Protein AF-A0A7W1BAX9-F1 (afdb_monomer)

Structure (mmCIF, N/CA/C/O backbone):
data_AF-A0A7W1BAX9-F1
#
_entry.id   AF-A0A7W1BAX9-F1
#
loop_
_atom_site.group_PDB
_atom_site.id
_atom_site.type_symbol
_atom_site.label_atom_id
_atom_site.label_alt_id
_atom_site.label_comp_id
_atom_site.label_asym_id
_atom_site.label_entity_id
_atom_site.label_seq_id
_atom_site.pdbx_PDB_ins_code
_atom_site.Cartn_x
_atom_site.Cartn_y
_atom_site.Cartn_z
_atom_site.occupancy
_atom_site.B_iso_or_equiv
_atom_site.auth_seq_id
_atom_site.auth_comp_id
_atom_site.auth_asym_id
_atom_site.auth_atom_id
_atom_site.pdbx_PDB_model_num
ATOM 1 N N . MET A 1 1 ?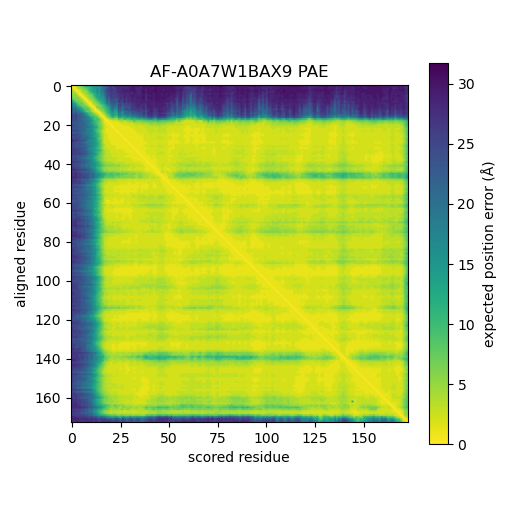 -66.587 26.180 -8.197 1.00 47.56 1 MET A N 1
ATOM 2 C CA . MET A 1 1 ? -65.779 25.195 -8.950 1.00 47.56 1 MET A CA 1
ATOM 3 C C . MET A 1 1 ? -64.591 25.980 -9.493 1.00 47.56 1 MET A C 1
ATOM 5 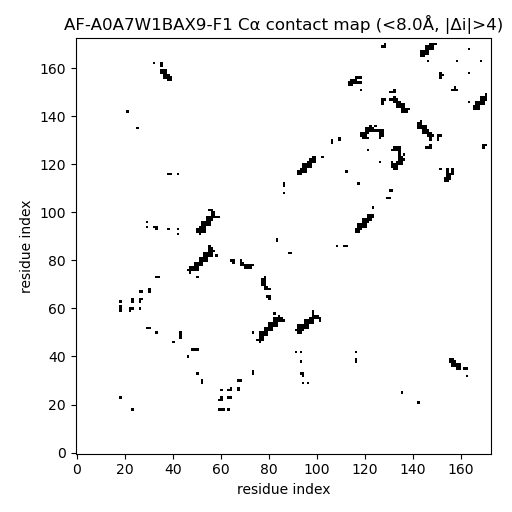O O . MET A 1 1 ? -64.812 26.855 -10.308 1.00 47.56 1 MET A O 1
ATOM 9 N N . ILE A 1 2 ? -63.400 25.935 -8.901 1.00 42.50 2 ILE A N 1
ATOM 10 C CA . ILE A 1 2 ? -62.377 24.897 -9.099 1.00 42.50 2 ILE A CA 1
ATOM 11 C C . ILE A 1 2 ? -61.370 25.004 -7.936 1.00 42.50 2 ILE A C 1
ATOM 13 O O . ILE A 1 2 ? -60.882 26.093 -7.644 1.00 42.50 2 ILE A O 1
ATOM 17 N N . ALA A 1 3 ? -61.083 23.881 -7.275 1.00 46.50 3 ALA A N 1
ATOM 18 C CA . ALA A 1 3 ? -59.983 23.743 -6.325 1.00 46.50 3 ALA A CA 1
ATOM 19 C C . ALA A 1 3 ? -58.709 23.391 -7.108 1.00 46.50 3 ALA A C 1
ATOM 21 O O . ALA A 1 3 ? -58.714 22.422 -7.866 1.00 46.50 3 ALA A O 1
ATOM 22 N N . LEU A 1 4 ? -57.640 24.174 -6.950 1.00 54.25 4 LEU A N 1
ATOM 23 C CA . LEU A 1 4 ? -56.346 23.896 -7.573 1.00 54.25 4 LEU A CA 1
ATOM 24 C C . LEU A 1 4 ? -55.437 23.229 -6.533 1.00 54.25 4 LEU A C 1
ATOM 26 O O . LEU A 1 4 ? -54.947 23.872 -5.607 1.00 54.25 4 LEU A O 1
ATOM 30 N N . LEU A 1 5 ? -55.286 21.913 -6.662 1.00 59.12 5 LEU A N 1
ATOM 31 C CA . LEU A 1 5 ? -54.432 21.077 -5.825 1.00 59.12 5 LEU A CA 1
ATOM 32 C C . LEU A 1 5 ? -52.997 21.149 -6.376 1.00 59.12 5 LEU A C 1
ATOM 34 O O . LEU A 1 5 ? -52.685 20.532 -7.393 1.00 59.12 5 LEU A O 1
ATOM 38 N N . SER A 1 6 ? -52.129 21.931 -5.737 1.00 58.38 6 SER A N 1
ATOM 39 C CA . SER A 1 6 ? -50.712 22.024 -6.107 1.00 58.38 6 SER A CA 1
ATOM 40 C C . SER A 1 6 ? -49.950 20.811 -5.568 1.00 58.38 6 SER A C 1
ATOM 42 O O . SER A 1 6 ? -49.712 20.692 -4.367 1.00 58.38 6 SER A O 1
ATOM 44 N N . LEU A 1 7 ? -49.586 19.896 -6.464 1.00 62.22 7 LEU A N 1
ATOM 45 C CA . LEU A 1 7 ? -48.818 18.688 -6.175 1.00 62.22 7 LEU A CA 1
ATOM 46 C C . LEU A 1 7 ? -47.341 19.058 -5.922 1.00 62.22 7 LEU A C 1
ATOM 48 O O . LEU A 1 7 ? -46.624 19.414 -6.857 1.00 62.22 7 LEU A O 1
ATOM 52 N N . LEU A 1 8 ? -46.870 18.986 -4.671 1.00 59.28 8 LEU A N 1
ATOM 53 C CA . LEU A 1 8 ? -45.438 19.077 -4.364 1.00 59.28 8 LEU A CA 1
ATOM 54 C C . LEU A 1 8 ? -44.748 17.771 -4.778 1.00 59.28 8 LEU A C 1
ATOM 56 O O . LEU A 1 8 ? -44.834 16.760 -4.083 1.00 59.28 8 LEU A O 1
ATOM 60 N N . ALA A 1 9 ? -44.044 17.795 -5.907 1.00 59.88 9 ALA A N 1
ATOM 61 C CA . ALA A 1 9 ? -43.112 16.739 -6.276 1.00 59.88 9 ALA A CA 1
ATOM 62 C C . ALA A 1 9 ? -41.859 16.846 -5.390 1.00 59.88 9 ALA A C 1
ATOM 64 O O . ALA A 1 9 ? -41.013 17.717 -5.590 1.00 59.88 9 ALA A O 1
ATOM 65 N N . ALA A 1 10 ? -41.743 15.969 -4.393 1.00 57.75 10 ALA A N 1
ATOM 66 C CA . ALA A 1 10 ? -40.519 15.799 -3.623 1.00 57.75 10 ALA A CA 1
ATOM 67 C C . ALA A 1 10 ? -39.459 15.138 -4.518 1.00 57.75 10 ALA A C 1
ATOM 69 O O . ALA A 1 10 ? -39.438 13.921 -4.690 1.00 57.75 10 ALA A O 1
ATOM 70 N N . THR A 1 11 ? -38.585 15.939 -5.123 1.00 59.19 11 THR A N 1
ATOM 71 C CA . THR A 1 11 ? -37.411 15.430 -5.833 1.00 59.19 11 THR A CA 1
ATOM 72 C C . THR A 1 11 ? -36.420 14.890 -4.808 1.00 59.19 11 THR A C 1
ATOM 74 O O . THR A 1 11 ? -35.713 15.654 -4.148 1.00 59.19 11 THR A O 1
ATOM 77 N N . SER A 1 12 ? -36.377 13.570 -4.648 1.00 56.31 12 SER A N 1
ATOM 78 C CA . SER A 1 12 ? -35.323 12.887 -3.902 1.00 56.31 12 SER A CA 1
ATOM 79 C C . SER A 1 12 ? -34.000 13.082 -4.647 1.00 56.31 12 SER A C 1
ATOM 81 O O . SER A 1 12 ? -33.742 12.419 -5.649 1.00 56.31 12 SER A O 1
ATOM 83 N N . LEU A 1 13 ? -33.172 14.027 -4.200 1.00 57.12 13 LEU A N 1
ATOM 84 C CA . LEU A 1 13 ? -31.790 14.119 -4.665 1.00 57.12 13 LEU A CA 1
ATOM 85 C C . LEU A 1 13 ? -31.069 12.825 -4.256 1.00 57.12 13 LEU A C 1
ATOM 87 O O . LEU A 1 13 ? -31.149 12.446 -3.083 1.00 57.12 13 LEU A O 1
ATOM 91 N N . PRO A 1 14 ? -30.374 12.129 -5.173 1.00 50.44 14 PRO A N 1
ATOM 92 C CA . PRO A 1 14 ? -29.531 11.014 -4.781 1.00 50.44 14 PRO A CA 1
ATOM 93 C C . PRO A 1 14 ? -28.447 11.562 -3.853 1.00 50.44 14 PRO A C 1
ATOM 95 O O . PRO A 1 14 ? -27.664 12.429 -4.238 1.00 50.44 14 PRO A O 1
ATOM 98 N N . ALA A 1 15 ? -28.423 11.081 -2.611 1.00 50.25 15 ALA A N 1
ATOM 99 C CA . ALA A 1 15 ? -27.327 11.336 -1.695 1.00 50.25 15 ALA A CA 1
ATOM 100 C C . ALA A 1 15 ? -26.073 10.690 -2.291 1.00 50.25 15 ALA A C 1
ATOM 102 O O . ALA A 1 15 ? -25.841 9.493 -2.131 1.00 50.25 15 ALA A O 1
ATOM 103 N N . GLN A 1 16 ? -25.290 11.471 -3.030 1.00 56.16 16 GLN A N 1
ATOM 104 C CA . GLN A 1 16 ? -23.967 11.068 -3.470 1.00 56.16 16 GLN A CA 1
ATOM 105 C C . GLN A 1 16 ? -23.153 10.893 -2.188 1.00 56.16 16 GLN A C 1
ATOM 107 O O . GLN A 1 16 ? -22.812 11.870 -1.524 1.00 56.16 16 GLN A O 1
ATOM 112 N N . SER A 1 17 ? -22.988 9.644 -1.750 1.00 64.25 17 SER A N 1
ATOM 113 C CA . SER A 1 17 ? -22.321 9.336 -0.489 1.00 64.25 17 SER A CA 1
ATOM 114 C C . SER A 1 17 ? -20.889 9.850 -0.578 1.00 64.25 17 SER A C 1
ATOM 116 O O . SER A 1 17 ? -20.066 9.293 -1.301 1.00 64.25 17 SER A O 1
ATOM 118 N N . ALA A 1 18 ? -20.617 10.963 0.099 1.00 83.56 18 ALA A N 1
ATOM 119 C CA . ALA A 1 18 ? -19.288 11.539 0.146 1.00 83.56 18 ALA A CA 1
ATOM 120 C C . ALA A 1 18 ? -18.317 10.529 0.773 1.00 83.56 18 ALA A C 1
ATOM 122 O O . ALA A 1 18 ? -18.666 9.833 1.730 1.00 83.56 18 ALA A O 1
ATOM 123 N N . VAL A 1 19 ? -17.095 10.467 0.242 1.00 89.94 19 VAL A N 1
ATOM 124 C CA . VAL A 1 19 ? -16.024 9.630 0.796 1.00 89.94 19 VAL A CA 1
ATOM 125 C C . VAL A 1 19 ? -15.812 10.029 2.260 1.00 89.94 19 VAL A C 1
ATOM 127 O O . VAL A 1 19 ? -15.580 11.217 2.518 1.00 89.94 19 VAL A O 1
ATOM 130 N N . PRO A 1 20 ? -15.881 9.095 3.227 1.00 91.88 20 PRO A N 1
ATOM 131 C CA . PRO A 1 20 ? -15.709 9.434 4.634 1.00 91.88 20 PRO A CA 1
ATOM 132 C C . PRO A 1 20 ? -14.358 10.109 4.887 1.00 91.88 20 PRO A C 1
ATOM 134 O O . PRO A 1 20 ? -13.345 9.713 4.309 1.00 91.88 20 PRO A O 1
ATOM 137 N N . ALA A 1 21 ? -14.323 11.094 5.789 1.00 92.69 21 ALA A N 1
ATOM 138 C CA . ALA A 1 21 ? -13.112 11.867 6.085 1.00 92.69 21 ALA A CA 1
ATOM 139 C C . ALA A 1 21 ? -11.912 10.975 6.454 1.00 92.69 21 ALA A C 1
ATOM 141 O O . ALA A 1 21 ? -10.787 11.244 6.044 1.00 92.69 21 ALA A O 1
ATOM 142 N N . GLU A 1 22 ? -12.148 9.871 7.166 1.00 93.56 22 GLU A N 1
ATOM 143 C CA . GLU A 1 22 ? -11.107 8.890 7.483 1.00 93.56 22 GLU A CA 1
ATOM 144 C C . GLU A 1 22 ? -10.439 8.313 6.223 1.00 93.56 22 GLU A C 1
ATOM 146 O O . GLU A 1 22 ? -9.212 8.246 6.152 1.00 93.56 22 GLU A O 1
ATOM 151 N N . TYR A 1 23 ? -11.223 7.949 5.205 1.00 95.50 23 TYR A N 1
ATOM 152 C CA . TYR A 1 23 ? -10.697 7.401 3.954 1.00 95.50 23 TYR A CA 1
ATOM 153 C C . TYR A 1 23 ? -10.022 8.458 3.081 1.00 95.50 23 TYR A C 1
ATOM 155 O O . TYR A 1 23 ? -9.050 8.137 2.400 1.00 95.50 23 TYR A O 1
ATOM 163 N N . GLN A 1 24 ? -10.444 9.722 3.166 1.00 95.44 24 GLN A N 1
ATOM 164 C CA . GLN A 1 24 ? -9.707 10.828 2.546 1.00 95.44 24 GLN A CA 1
ATOM 165 C C . GLN A 1 24 ? -8.292 10.939 3.136 1.00 95.44 24 GLN A C 1
ATOM 167 O O . GLN A 1 24 ? -7.306 10.995 2.403 1.00 95.44 24 GLN A O 1
ATOM 172 N N . VAL A 1 25 ? -8.161 10.866 4.466 1.00 95.12 25 VAL A N 1
ATOM 173 C CA . VAL A 1 25 ? -6.841 10.880 5.117 1.00 95.12 25 VAL A CA 1
ATOM 174 C C . VAL A 1 25 ? -6.026 9.630 4.755 1.00 95.12 25 VAL A C 1
ATOM 176 O O . VAL A 1 25 ? -4.837 9.743 4.454 1.00 95.12 25 VAL A O 1
ATOM 179 N N . LYS A 1 26 ? -6.644 8.439 4.727 1.00 96.69 26 LYS A N 1
ATOM 180 C CA . LYS A 1 26 ? -5.976 7.198 4.286 1.00 96.69 26 LYS A CA 1
ATOM 181 C C . LYS A 1 26 ? -5.470 7.295 2.839 1.00 96.69 26 LYS A C 1
ATOM 183 O O . LYS A 1 26 ? -4.359 6.846 2.575 1.00 96.69 26 LYS A O 1
ATOM 188 N N . ALA A 1 27 ? -6.216 7.921 1.925 1.00 97.00 27 ALA A N 1
ATOM 189 C CA . ALA A 1 27 ? -5.782 8.133 0.540 1.00 97.00 27 ALA A CA 1
ATOM 190 C C . ALA A 1 27 ? -4.507 8.988 0.457 1.00 97.00 27 ALA A C 1
ATOM 192 O O . ALA A 1 27 ? -3.554 8.618 -0.233 1.00 97.00 27 ALA A O 1
ATOM 193 N N . VAL A 1 28 ? -4.442 10.074 1.235 1.00 95.81 28 VAL A N 1
ATOM 194 C CA . VAL A 1 28 ? -3.230 10.903 1.350 1.00 95.81 28 VAL A CA 1
ATOM 195 C C . VAL A 1 28 ? -2.060 10.091 1.913 1.00 95.81 28 VAL A C 1
ATOM 197 O O . VAL A 1 28 ? -0.931 10.215 1.439 1.00 95.81 28 VAL A O 1
ATOM 200 N N . PHE A 1 29 ? -2.304 9.209 2.887 1.00 96.50 29 PHE A N 1
ATOM 201 C CA . PHE A 1 29 ? -1.268 8.297 3.374 1.00 96.50 29 PHE A CA 1
ATOM 202 C C . PHE A 1 29 ? -0.781 7.319 2.300 1.00 96.50 29 PHE A C 1
ATOM 204 O O . PHE A 1 29 ? 0.428 7.154 2.180 1.00 96.50 29 PHE A O 1
ATOM 211 N N . LEU A 1 30 ? -1.665 6.712 1.499 1.00 97.94 30 LEU A N 1
ATOM 212 C CA . LEU A 1 30 ? -1.261 5.812 0.407 1.00 97.94 30 LEU A CA 1
ATOM 213 C C . LEU A 1 30 ? -0.342 6.517 -0.599 1.00 97.94 30 LEU A C 1
ATOM 215 O O . LEU A 1 30 ? 0.687 5.962 -0.988 1.00 97.94 30 LEU A O 1
ATOM 219 N N . PHE A 1 31 ? -0.672 7.760 -0.959 1.00 95.88 31 PHE A N 1
ATOM 220 C CA . PHE A 1 31 ? 0.194 8.616 -1.768 1.00 95.88 31 PHE A CA 1
ATOM 221 C C . PHE A 1 31 ? 1.551 8.870 -1.093 1.00 95.88 31 PHE A C 1
ATOM 223 O O . PHE A 1 31 ? 2.601 8.676 -1.705 1.00 95.88 31 PHE A O 1
ATOM 230 N N . ASN A 1 32 ? 1.553 9.245 0.187 1.00 94.75 32 ASN A N 1
ATOM 231 C CA . ASN A 1 32 ? 2.788 9.487 0.935 1.00 94.75 32 ASN A CA 1
ATOM 232 C C . ASN A 1 32 ? 3.655 8.225 1.049 1.00 94.75 32 ASN A C 1
ATOM 234 O O . ASN A 1 32 ? 4.877 8.306 0.978 1.00 94.75 32 ASN A O 1
ATOM 238 N N . PHE A 1 33 ? 3.054 7.045 1.204 1.00 96.88 33 PHE A N 1
ATOM 239 C CA . PHE A 1 33 ? 3.791 5.784 1.283 1.00 96.88 33 PHE A CA 1
ATOM 240 C C . PHE A 1 33 ? 4.555 5.498 -0.002 1.00 96.88 33 PHE A C 1
ATOM 242 O O . PHE A 1 33 ? 5.704 5.067 0.074 1.00 96.88 33 PHE A O 1
ATOM 249 N N . ALA A 1 34 ? 3.972 5.821 -1.160 1.00 95.25 34 ALA A N 1
ATOM 250 C CA . ALA A 1 34 ? 4.675 5.737 -2.434 1.00 95.25 34 ALA A CA 1
ATOM 251 C C . ALA A 1 34 ? 5.961 6.584 -2.449 1.00 95.25 34 ALA A C 1
ATOM 253 O O . ALA A 1 34 ? 6.926 6.184 -3.083 1.00 95.25 34 ALA A O 1
ATOM 254 N N . GLN A 1 35 ? 6.014 7.704 -1.719 1.00 94.94 35 GLN A N 1
ATOM 255 C CA . GLN A 1 35 ? 7.196 8.577 -1.637 1.00 94.94 35 GLN A CA 1
ATOM 256 C C . GLN A 1 35 ? 8.241 8.146 -0.598 1.00 94.94 35 GLN A C 1
ATOM 258 O O . GLN A 1 35 ? 9.381 8.605 -0.648 1.00 94.94 35 GLN A O 1
ATOM 263 N N . PHE A 1 36 ? 7.857 7.330 0.386 1.00 95.94 36 PHE A N 1
ATOM 264 C CA . PHE A 1 36 ? 8.710 6.977 1.530 1.00 95.94 36 PHE A CA 1
ATOM 265 C C . PHE A 1 36 ? 9.107 5.502 1.571 1.00 95.94 36 PHE A C 1
ATOM 267 O O . PHE A 1 36 ? 9.682 5.052 2.567 1.00 95.94 36 PHE A O 1
ATOM 274 N N . VAL A 1 37 ? 8.807 4.762 0.511 1.00 97.25 37 VAL A N 1
ATOM 275 C CA . VAL A 1 37 ? 9.235 3.382 0.320 1.00 97.25 37 VAL A CA 1
ATOM 276 C C . VAL A 1 37 ? 10.056 3.308 -0.957 1.00 97.25 37 VAL A C 1
ATOM 278 O O . VAL A 1 37 ? 9.673 3.861 -1.982 1.00 97.25 37 VAL A O 1
ATOM 281 N N . ASP A 1 38 ? 11.189 2.621 -0.886 1.00 95.94 38 ASP A N 1
ATOM 282 C CA . ASP A 1 38 ? 12.020 2.349 -2.048 1.00 95.94 38 ASP A CA 1
ATOM 283 C C . ASP A 1 38 ? 11.770 0.919 -2.528 1.00 95.94 38 ASP A C 1
ATOM 285 O O . ASP A 1 38 ? 11.891 -0.053 -1.770 1.00 95.94 38 ASP A O 1
ATOM 289 N N . TRP A 1 39 ? 11.435 0.804 -3.812 1.00 96.94 39 TRP A N 1
ATOM 290 C CA . TRP A 1 39 ? 11.287 -0.462 -4.520 1.00 96.94 39 TRP A CA 1
ATOM 291 C C . TRP A 1 39 ? 12.576 -0.806 -5.274 1.00 96.94 39 TRP A C 1
ATOM 293 O O . TRP A 1 39 ? 13.232 0.087 -5.815 1.00 96.94 39 TRP A O 1
ATOM 303 N N . PRO A 1 40 ? 12.941 -2.096 -5.383 1.00 94.81 40 PRO A N 1
ATOM 304 C CA . PRO A 1 40 ? 14.061 -2.497 -6.221 1.00 94.81 40 PRO A CA 1
ATOM 305 C C . PRO A 1 40 ? 13.718 -2.283 -7.708 1.00 94.81 40 PRO A C 1
ATOM 307 O O . PRO A 1 40 ? 12.552 -2.422 -8.082 1.00 94.81 40 PRO A O 1
ATOM 310 N N . PRO A 1 41 ? 14.705 -2.052 -8.598 1.00 92.44 41 PRO A N 1
ATOM 311 C CA . PRO A 1 41 ? 14.447 -1.788 -10.019 1.00 92.44 41 PRO A CA 1
ATOM 312 C C . PRO A 1 41 ? 13.572 -2.841 -10.715 1.00 92.44 41 PRO A C 1
ATOM 314 O O . PRO A 1 41 ? 12.751 -2.503 -11.558 1.00 92.44 41 PRO A O 1
ATOM 317 N N . LYS A 1 42 ? 13.689 -4.113 -10.310 1.00 93.00 42 LYS A N 1
ATOM 318 C CA . LYS A 1 42 ? 12.894 -5.236 -10.838 1.00 93.00 42 LYS A CA 1
ATOM 319 C C . LYS A 1 42 ? 11.390 -5.171 -10.530 1.00 93.00 42 LYS A C 1
ATOM 321 O O . LYS A 1 42 ? 10.636 -5.957 -11.092 1.00 93.00 42 LYS A O 1
ATOM 326 N N . ALA A 1 43 ? 10.959 -4.294 -9.619 1.00 94.38 43 ALA A N 1
ATOM 327 C CA . ALA A 1 43 ? 9.540 -4.062 -9.349 1.00 94.38 43 ALA A CA 1
ATOM 328 C C . ALA A 1 43 ? 8.854 -3.329 -10.516 1.00 94.38 43 ALA A C 1
ATOM 330 O O . ALA A 1 43 ? 7.647 -3.466 -10.714 1.00 94.38 43 ALA A O 1
ATOM 331 N N . PHE A 1 44 ? 9.637 -2.601 -11.316 1.00 95.12 44 PHE A N 1
ATOM 332 C CA . PHE A 1 44 ? 9.164 -1.846 -12.463 1.00 95.12 44 PHE A CA 1
ATOM 333 C C . PHE A 1 44 ? 9.420 -2.615 -13.757 1.00 95.12 44 PHE A C 1
ATOM 335 O O . PHE A 1 44 ? 10.508 -3.134 -13.993 1.00 95.12 44 PHE A O 1
ATOM 342 N N . VAL A 1 45 ? 8.422 -2.630 -14.641 1.00 91.12 45 VAL A N 1
ATOM 343 C CA . VAL A 1 45 ? 8.537 -3.263 -15.967 1.00 91.12 45 VAL A CA 1
ATOM 344 C C . VAL A 1 45 ? 9.565 -2.537 -16.847 1.00 91.12 45 VAL A C 1
ATOM 346 O O . VAL A 1 45 ? 10.222 -3.154 -17.677 1.00 91.12 45 VAL A O 1
ATOM 349 N N . GLN A 1 46 ? 9.715 -1.222 -16.661 1.00 91.62 46 GLN A N 1
ATOM 350 C CA . GLN A 1 46 ? 10.696 -0.376 -17.341 1.00 91.62 46 GLN A CA 1
ATOM 351 C C . GLN A 1 46 ? 10.999 0.879 -16.496 1.00 91.62 46 GLN A C 1
ATOM 353 O O . GLN A 1 46 ? 10.175 1.239 -15.653 1.00 91.62 46 GLN A O 1
ATOM 358 N N . PRO A 1 47 ? 12.112 1.601 -16.737 1.00 87.38 47 PRO A N 1
ATOM 359 C CA . PRO A 1 47 ? 12.539 2.730 -15.897 1.00 87.38 47 PRO A CA 1
ATOM 360 C C . PRO A 1 47 ? 11.544 3.892 -15.760 1.00 87.38 47 PRO A C 1
ATOM 362 O O . PRO A 1 47 ? 11.665 4.684 -14.838 1.00 87.38 47 PRO A O 1
ATOM 365 N N . GLN A 1 48 ? 10.573 4.017 -16.667 1.00 89.31 48 GLN A N 1
ATOM 366 C CA . GLN A 1 48 ? 9.523 5.048 -16.628 1.00 89.31 48 GLN A CA 1
ATOM 367 C C . GLN A 1 48 ? 8.118 4.442 -16.476 1.00 89.31 48 GLN A C 1
ATOM 369 O O . GLN A 1 48 ? 7.114 5.104 -16.739 1.00 89.31 48 GLN A O 1
ATOM 374 N N . ALA A 1 49 ? 8.027 3.162 -16.093 1.00 95.50 49 ALA A N 1
ATOM 375 C CA . ALA A 1 49 ? 6.747 2.511 -15.839 1.00 95.50 49 ALA A CA 1
ATOM 376 C C . ALA A 1 49 ? 6.002 3.227 -14.700 1.00 95.50 49 ALA A C 1
ATOM 378 O O . ALA A 1 49 ? 6.652 3.703 -13.771 1.00 95.50 49 ALA A O 1
ATOM 379 N N . PRO A 1 50 ? 4.664 3.285 -14.719 1.00 97.19 50 PRO A N 1
ATOM 380 C CA . PRO A 1 50 ? 3.912 3.861 -13.613 1.00 97.19 50 PRO A CA 1
ATOM 381 C C . PRO A 1 50 ? 4.162 3.144 -12.280 1.00 97.19 50 PRO A C 1
ATOM 383 O O . PRO A 1 50 ? 4.277 1.915 -12.243 1.00 97.19 50 PRO A O 1
ATOM 386 N N . LEU A 1 51 ? 4.155 3.907 -11.186 1.00 98.06 51 LEU A N 1
ATOM 387 C CA . LEU A 1 51 ? 4.019 3.362 -9.837 1.00 98.06 51 LEU A CA 1
ATOM 388 C C . LEU A 1 51 ? 2.519 3.232 -9.551 1.00 98.06 51 LEU A C 1
ATOM 390 O O . LEU A 1 51 ? 1.758 4.198 -9.582 1.00 98.06 51 LEU A O 1
ATOM 394 N N . ILE A 1 52 ? 2.089 1.995 -9.331 1.00 98.44 52 ILE A N 1
ATOM 395 C CA . ILE A 1 52 ? 0.672 1.629 -9.243 1.00 98.44 52 ILE A CA 1
ATOM 396 C C . ILE A 1 52 ? 0.245 1.554 -7.776 1.00 98.44 52 ILE A C 1
ATOM 398 O O . ILE A 1 52 ? 0.817 0.768 -7.010 1.00 98.44 52 ILE A O 1
ATOM 402 N N . ILE A 1 53 ? -0.794 2.3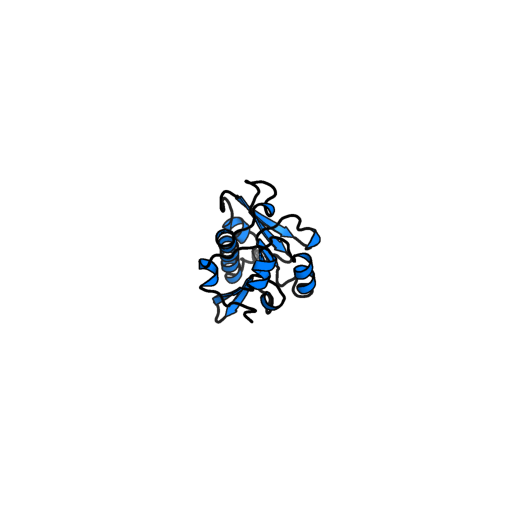14 -7.428 1.00 98.62 53 ILE A N 1
ATOM 403 C CA . ILE A 1 53 ? -1.546 2.183 -6.179 1.00 98.62 53 ILE A CA 1
ATOM 404 C C . ILE A 1 53 ? -2.802 1.354 -6.472 1.00 98.62 53 ILE A C 1
ATOM 406 O O . ILE A 1 53 ? -3.719 1.789 -7.162 1.00 98.62 53 ILE A O 1
ATOM 410 N N . GLY A 1 54 ? -2.809 0.117 -5.997 1.00 98.50 54 GLY A N 1
ATOM 411 C CA . GLY A 1 54 ? -3.893 -0.836 -6.150 1.00 98.50 54 GLY A CA 1
ATOM 412 C C . GLY A 1 54 ? -4.888 -0.779 -4.997 1.00 98.50 54 GLY A C 1
ATOM 413 O O . GLY A 1 54 ? -4.490 -0.606 -3.847 1.00 98.50 54 GLY A O 1
ATOM 414 N N . ILE A 1 55 ? -6.159 -1.019 -5.295 1.00 98.69 55 ILE A N 1
ATOM 415 C CA . ILE A 1 55 ? -7.213 -1.319 -4.321 1.00 98.69 55 ILE A CA 1
ATOM 416 C C . ILE A 1 55 ? -7.715 -2.731 -4.617 1.00 98.69 55 ILE A C 1
ATOM 418 O O . ILE A 1 55 ? -8.148 -2.994 -5.737 1.00 98.69 55 ILE A O 1
ATOM 422 N N . LEU A 1 56 ? -7.646 -3.633 -3.643 1.00 98.62 56 LEU A N 1
ATOM 423 C CA . LEU A 1 56 ? -8.203 -4.982 -3.726 1.00 98.62 56 LEU A CA 1
ATOM 424 C C . LEU A 1 56 ? -9.468 -5.072 -2.867 1.00 98.62 56 LEU A C 1
ATOM 426 O O . LEU A 1 56 ? -9.422 -4.783 -1.669 1.00 98.62 56 LEU A O 1
ATOM 430 N N . GLY A 1 57 ? -10.571 -5.488 -3.487 1.00 97.25 57 GLY A N 1
ATOM 431 C CA . GLY A 1 57 ? -11.880 -5.598 -2.844 1.00 97.25 57 GLY A CA 1
ATOM 432 C C . GLY A 1 57 ? -12.749 -4.353 -3.037 1.00 97.25 57 GLY A C 1
ATOM 433 O O . GLY A 1 57 ? -12.649 -3.654 -4.048 1.00 97.25 57 GLY A O 1
ATOM 434 N N . GLY A 1 58 ? -13.637 -4.083 -2.079 1.00 96.81 58 GLY A N 1
ATOM 435 C CA . GLY A 1 58 ? -14.499 -2.901 -2.089 1.00 96.81 58 GLY A CA 1
ATOM 436 C C . GLY A 1 58 ? -13.678 -1.618 -1.980 1.00 96.81 58 GLY A C 1
ATOM 437 O O . GLY A 1 58 ? -12.815 -1.528 -1.113 1.00 96.81 58 GLY A O 1
ATOM 438 N N . ASP A 1 59 ? -13.953 -0.633 -2.838 1.00 97.06 59 ASP A N 1
ATOM 439 C CA . ASP A 1 59 ? -13.242 0.649 -2.875 1.00 97.06 59 ASP A CA 1
ATOM 440 C C . ASP A 1 59 ? -13.913 1.689 -1.957 1.00 97.06 59 ASP A C 1
ATOM 442 O O . ASP A 1 59 ? -14.976 2.207 -2.311 1.00 97.06 59 ASP A O 1
ATOM 446 N N . PRO A 1 60 ? -13.311 2.028 -0.799 1.00 96.00 60 PRO A N 1
ATOM 447 C CA . PRO A 1 60 ? -13.852 3.042 0.095 1.00 96.00 60 PRO A CA 1
ATOM 448 C C . PRO A 1 60 ? -13.409 4.470 -0.266 1.00 96.00 60 PRO A C 1
ATOM 450 O O . PRO A 1 60 ? -13.876 5.423 0.356 1.00 96.00 60 PRO A O 1
ATOM 453 N N . PHE A 1 61 ? -12.492 4.637 -1.227 1.00 96.88 61 PHE A N 1
ATOM 454 C CA . PHE A 1 61 ? -11.908 5.926 -1.596 1.00 96.88 61 PHE A CA 1
ATOM 455 C C . PHE A 1 61 ? -12.670 6.626 -2.720 1.00 96.88 61 PHE A C 1
ATOM 457 O O . PHE A 1 61 ? -12.555 7.844 -2.859 1.00 96.88 61 PHE A O 1
ATOM 464 N N . GLY A 1 62 ? -13.423 5.882 -3.535 1.00 93.44 62 GLY A N 1
ATOM 465 C CA . GLY A 1 62 ? -14.113 6.437 -4.700 1.00 93.44 62 GLY A CA 1
ATOM 466 C C . GLY A 1 62 ? -13.143 7.190 -5.615 1.00 93.44 62 GLY A C 1
ATOM 467 O O . GLY A 1 62 ? -12.007 6.762 -5.800 1.00 93.44 62 GLY A O 1
ATOM 468 N N . THR A 1 63 ? -13.558 8.339 -6.158 1.00 94.88 63 THR A N 1
ATOM 469 C CA . THR A 1 63 ? -12.704 9.160 -7.040 1.00 94.88 63 THR A CA 1
ATOM 470 C C . THR A 1 63 ? -11.634 9.962 -6.298 1.00 94.88 63 THR A C 1
ATOM 472 O O . THR A 1 63 ? -10.717 10.482 -6.932 1.00 94.88 63 THR A O 1
ATOM 475 N N . TYR A 1 64 ? -11.714 10.060 -4.965 1.00 96.69 64 TYR A N 1
ATOM 476 C CA . TYR A 1 64 ? -10.831 10.922 -4.178 1.00 96.69 64 TYR A CA 1
ATOM 477 C C . TYR A 1 64 ? -9.366 10.484 -4.275 1.00 96.69 64 TYR A C 1
ATOM 479 O O . TYR A 1 64 ? -8.472 11.324 -4.374 1.00 96.69 64 TYR A O 1
ATOM 487 N N . LEU A 1 65 ? -9.098 9.172 -4.287 1.00 97.38 65 LEU A N 1
ATOM 488 C CA . LEU A 1 65 ? -7.732 8.675 -4.461 1.00 97.38 65 LEU A CA 1
ATOM 489 C C . LEU A 1 65 ? -7.201 8.985 -5.867 1.00 97.38 65 LEU A C 1
ATOM 491 O O . LEU A 1 65 ? -6.053 9.404 -5.992 1.00 97.38 65 LEU A O 1
ATOM 495 N N . ASP A 1 66 ? -8.023 8.836 -6.912 1.00 97.25 66 ASP A N 1
ATOM 496 C CA . ASP A 1 66 ? -7.634 9.182 -8.286 1.00 97.25 66 ASP A CA 1
ATOM 497 C C . ASP A 1 66 ? -7.310 10.672 -8.418 1.00 97.25 66 ASP A C 1
ATOM 499 O O . ASP A 1 66 ? -6.355 11.043 -9.095 1.00 97.25 66 ASP A O 1
ATOM 503 N N . GLU A 1 67 ? -8.097 11.531 -7.768 1.00 96.75 67 GLU A N 1
ATOM 504 C CA . GLU A 1 67 ? -7.868 12.975 -7.711 1.00 96.75 67 GLU A CA 1
ATOM 505 C C . GLU A 1 67 ? -6.593 13.320 -6.937 1.00 96.75 67 GLU A C 1
ATOM 507 O O . GLU A 1 67 ? -5.809 14.137 -7.411 1.00 96.75 67 GLU A O 1
ATOM 512 N N . THR A 1 68 ? -6.350 12.647 -5.808 1.00 95.94 68 THR A N 1
ATOM 513 C CA . THR A 1 68 ? -5.162 12.846 -4.959 1.00 95.94 68 THR A CA 1
ATOM 514 C C . THR A 1 68 ? -3.861 12.576 -5.713 1.00 95.94 68 THR A C 1
ATOM 516 O O . THR A 1 68 ? -2.869 13.255 -5.475 1.00 95.94 68 THR A O 1
ATOM 519 N N . VAL A 1 69 ? -3.847 11.595 -6.622 1.00 96.81 69 VAL A N 1
ATOM 520 C CA . VAL A 1 69 ? -2.628 11.205 -7.357 1.00 96.81 69 VAL A CA 1
ATOM 521 C C . VAL A 1 69 ? -2.547 11.789 -8.768 1.00 96.81 69 VAL A C 1
ATOM 523 O O . VAL A 1 69 ? -1.597 11.516 -9.505 1.00 96.81 69 VAL A O 1
ATOM 526 N N . ARG A 1 70 ? -3.553 12.557 -9.197 1.00 96.69 70 ARG A N 1
ATOM 527 C CA . ARG A 1 70 ? -3.663 13.030 -10.580 1.00 96.69 70 ARG A CA 1
ATOM 528 C C . ARG A 1 70 ? -2.511 13.967 -10.932 1.00 96.69 70 ARG A C 1
ATOM 530 O O . ARG A 1 70 ? -2.419 15.071 -10.417 1.00 96.69 70 ARG A O 1
ATOM 537 N N . GLY A 1 71 ? -1.692 13.556 -11.899 1.00 96.00 71 GLY A N 1
ATOM 538 C CA . GLY A 1 71 ? -0.550 14.348 -12.371 1.00 96.00 71 GLY A CA 1
ATOM 539 C C . GLY A 1 71 ? 0.693 14.239 -11.485 1.00 96.00 71 GLY A C 1
ATOM 540 O O . GLY A 1 71 ? 1.739 14.772 -11.853 1.00 96.00 71 GLY A O 1
ATOM 541 N N . GLU A 1 72 ? 0.606 13.503 -10.377 1.00 97.06 72 GLU A N 1
ATOM 542 C CA . GLU A 1 72 ? 1.711 13.297 -9.454 1.00 97.06 72 GLU A CA 1
ATOM 543 C C . GLU A 1 72 ? 2.728 12.281 -9.987 1.00 97.06 72 GLU A C 1
ATOM 545 O O . GLU A 1 72 ? 2.416 11.352 -10.747 1.00 97.06 72 GLU A O 1
ATOM 550 N N . LYS A 1 73 ? 3.978 12.452 -9.550 1.00 95.81 73 LYS A N 1
ATOM 551 C CA . LYS A 1 73 ? 5.091 11.557 -9.870 1.00 95.81 73 LYS A CA 1
ATOM 552 C C . LYS A 1 73 ? 5.934 11.288 -8.635 1.00 95.81 73 LYS A C 1
ATOM 554 O O . LYS A 1 73 ? 6.196 12.191 -7.849 1.00 95.81 73 LYS A O 1
ATOM 559 N N . VAL A 1 74 ? 6.460 10.072 -8.539 1.00 93.69 74 VAL A N 1
ATOM 560 C CA . VAL A 1 74 ? 7.467 9.696 -7.539 1.00 93.69 74 VAL A CA 1
ATOM 561 C C . VAL A 1 74 ? 8.686 9.155 -8.261 1.00 93.69 74 VAL A C 1
ATOM 563 O O . VAL A 1 74 ? 8.562 8.223 -9.048 1.00 93.69 74 VAL A O 1
ATOM 566 N N . ASN A 1 75 ? 9.863 9.741 -8.028 1.00 89.50 75 ASN A N 1
ATOM 567 C CA . ASN A 1 75 ? 11.113 9.328 -8.681 1.00 89.50 75 ASN A CA 1
ATOM 568 C C . ASN A 1 75 ? 10.969 9.187 -10.212 1.00 89.50 75 ASN A C 1
ATOM 570 O O . ASN A 1 75 ? 11.472 8.247 -10.813 1.00 89.50 75 ASN A O 1
ATOM 574 N N . ASN A 1 76 ? 10.249 10.129 -10.836 1.00 90.81 76 ASN A N 1
ATOM 575 C CA . ASN A 1 76 ? 9.911 10.157 -12.265 1.00 90.81 76 ASN A CA 1
ATOM 576 C C . ASN A 1 76 ? 8.916 9.080 -12.759 1.00 90.81 76 ASN A C 1
ATOM 578 O O . ASN A 1 76 ? 8.556 9.081 -13.937 1.00 90.81 76 ASN A O 1
ATOM 582 N N . HIS A 1 77 ? 8.395 8.227 -11.877 1.00 95.56 77 HIS A N 1
ATOM 583 C CA . HIS A 1 77 ? 7.300 7.308 -12.177 1.00 95.56 77 HIS A CA 1
ATOM 584 C C . HIS A 1 77 ? 5.948 8.015 -11.991 1.00 95.56 77 HIS A C 1
ATOM 586 O O . HIS A 1 77 ? 5.686 8.527 -10.898 1.00 95.56 77 HIS A O 1
ATOM 592 N N . PRO A 1 78 ? 5.072 8.068 -13.012 1.00 96.94 78 PRO A N 1
ATOM 593 C CA . PRO A 1 78 ? 3.720 8.591 -12.842 1.00 96.94 78 PRO A CA 1
ATOM 594 C C . PRO A 1 78 ? 2.909 7.695 -11.908 1.00 96.94 78 PRO A C 1
ATOM 596 O O . PRO A 1 78 ? 3.013 6.467 -11.981 1.00 96.94 78 PRO A O 1
ATOM 599 N N . LEU A 1 79 ? 2.094 8.307 -11.052 1.00 97.62 79 LEU A N 1
ATOM 600 C CA . LEU A 1 79 ? 1.178 7.568 -10.193 1.00 97.62 79 LEU A CA 1
ATOM 601 C C . LEU A 1 79 ? -0.124 7.247 -10.917 1.00 97.62 79 LEU A C 1
ATOM 603 O O . LEU A 1 79 ? -0.707 8.093 -11.595 1.00 97.62 79 LEU A O 1
ATOM 607 N N . VAL A 1 80 ? -0.591 6.011 -10.750 1.00 97.69 80 VAL A N 1
ATOM 608 C CA . VAL A 1 80 ? -1.886 5.558 -11.269 1.00 97.69 80 VAL A CA 1
ATOM 609 C C . VAL A 1 80 ? -2.600 4.699 -10.236 1.00 97.69 80 VAL A C 1
ATOM 611 O O . VAL A 1 80 ? -1.963 3.942 -9.500 1.00 97.69 80 VAL A O 1
ATOM 614 N N . VAL A 1 81 ? -3.929 4.787 -10.211 1.00 98.25 81 VAL A N 1
ATOM 615 C CA . VAL A 1 81 ? -4.778 3.934 -9.375 1.00 98.25 81 VAL A CA 1
ATOM 616 C C . VAL A 1 81 ? -5.300 2.768 -10.204 1.00 98.25 81 VAL A C 1
ATOM 618 O O . VAL A 1 81 ? -5.759 2.955 -11.331 1.00 98.25 81 VAL A O 1
ATOM 621 N N . GLN A 1 82 ? -5.248 1.558 -9.650 1.00 98.31 82 GLN A N 1
ATOM 622 C CA . GLN A 1 82 ? -5.886 0.378 -10.233 1.00 98.31 82 GLN A CA 1
ATOM 623 C C . GLN A 1 82 ? -6.771 -0.310 -9.198 1.00 98.31 82 GLN A C 1
ATOM 625 O O . GLN A 1 82 ? -6.484 -0.295 -8.006 1.00 98.31 82 GLN A O 1
ATOM 630 N N . ARG A 1 83 ? -7.872 -0.903 -9.652 1.00 98.19 83 ARG A N 1
ATOM 631 C CA . ARG A 1 83 ? -8.853 -1.575 -8.795 1.00 98.19 83 ARG A CA 1
ATOM 632 C C . ARG A 1 83 ? -8.964 -3.027 -9.218 1.00 98.19 83 ARG A C 1
ATOM 634 O O . ARG A 1 83 ? -9.140 -3.312 -10.401 1.00 98.19 83 ARG A O 1
ATOM 641 N N . TYR A 1 84 ? -8.877 -3.925 -8.251 1.00 98.06 84 TYR A N 1
ATOM 642 C CA . TYR A 1 84 ? -8.843 -5.364 -8.448 1.00 98.06 84 TYR A CA 1
ATOM 643 C C . TYR A 1 84 ? -9.965 -6.019 -7.655 1.00 98.06 84 TYR A C 1
ATOM 645 O O . TYR A 1 84 ? -10.211 -5.679 -6.499 1.00 98.06 84 TYR A O 1
ATOM 653 N N . ARG A 1 85 ? -10.636 -6.989 -8.278 1.00 96.12 85 ARG A N 1
ATOM 654 C CA . ARG A 1 85 ? -11.630 -7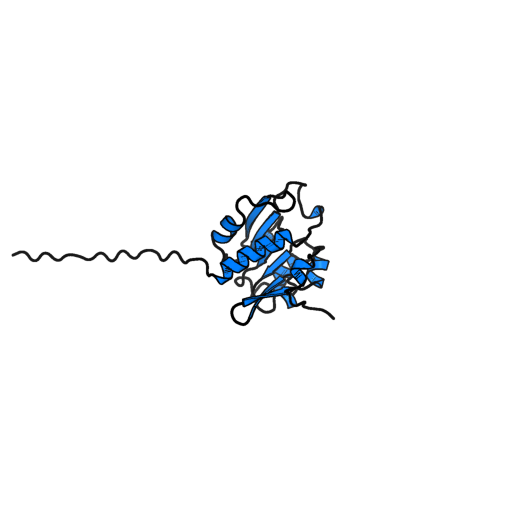.826 -7.590 1.00 96.12 85 ARG A CA 1
ATOM 655 C C . ARG A 1 85 ? -11.008 -9.070 -6.977 1.00 96.12 85 ARG A C 1
ATOM 657 O O . ARG A 1 85 ? -11.555 -9.597 -6.021 1.00 96.12 85 ARG A O 1
ATOM 664 N N . ARG A 1 86 ? -9.905 -9.551 -7.550 1.00 95.69 86 ARG A N 1
ATOM 665 C CA . ARG A 1 86 ? -9.224 -10.766 -7.113 1.00 95.69 86 ARG A CA 1
ATOM 666 C C . ARG A 1 86 ? -7.720 -10.554 -7.126 1.00 95.69 86 ARG A C 1
ATOM 668 O O . ARG A 1 86 ? -7.198 -9.793 -7.944 1.00 95.69 86 ARG A O 1
ATOM 675 N N . VAL A 1 87 ? -7.025 -11.231 -6.222 1.00 96.88 87 VAL A N 1
ATOM 676 C CA . VAL A 1 87 ? -5.571 -11.099 -6.063 1.00 96.88 87 VAL A CA 1
ATOM 677 C C . VAL A 1 87 ? -4.811 -11.635 -7.282 1.00 96.88 87 VAL A C 1
ATOM 679 O O . VAL A 1 87 ? -3.754 -11.112 -7.633 1.00 96.88 87 VAL A O 1
ATOM 682 N N . GLU A 1 88 ? -5.379 -12.611 -7.992 1.00 95.81 88 GLU A N 1
ATOM 683 C CA . GLU A 1 88 ? -4.798 -13.219 -9.194 1.00 95.81 88 GLU A CA 1
ATOM 684 C C . GLU A 1 88 ? -4.757 -12.253 -10.386 1.00 95.81 88 GLU A C 1
ATOM 686 O O . GLU A 1 88 ? -3.934 -12.411 -11.288 1.00 95.81 88 GLU A O 1
ATOM 691 N N . ASP A 1 89 ? -5.613 -11.226 -10.389 1.00 96.31 89 ASP A N 1
ATOM 692 C CA . ASP A 1 89 ? -5.650 -10.214 -11.451 1.00 96.31 89 ASP A CA 1
ATOM 693 C C . ASP A 1 89 ? -4.476 -9.216 -11.328 1.00 96.31 89 ASP A C 1
ATOM 695 O O . ASP A 1 89 ? -4.164 -8.472 -12.265 1.00 96.31 89 ASP A O 1
ATOM 699 N N . ILE A 1 90 ? -3.782 -9.217 -10.184 1.00 96.75 90 ILE A N 1
ATOM 700 C CA . ILE A 1 90 ? -2.683 -8.302 -9.881 1.00 96.75 90 ILE A CA 1
ATOM 701 C C . ILE A 1 90 ? -1.402 -8.805 -10.545 1.00 96.75 90 ILE A C 1
ATOM 703 O O . ILE A 1 90 ? -0.663 -9.613 -9.980 1.00 96.75 90 ILE A O 1
ATOM 707 N N . LYS A 1 91 ? -1.080 -8.269 -11.725 1.00 93.31 91 LYS A N 1
ATOM 708 C CA . LYS A 1 91 ? 0.190 -8.545 -12.427 1.00 93.31 91 LYS A CA 1
ATOM 709 C C . LYS A 1 91 ? 1.341 -7.690 -11.897 1.00 93.31 91 LYS A C 1
ATOM 711 O O . LYS A 1 91 ? 2.381 -8.217 -11.507 1.00 93.31 91 LYS A O 1
ATOM 716 N N . THR A 1 92 ? 1.118 -6.382 -11.806 1.00 93.88 92 THR A N 1
ATOM 717 C CA . THR A 1 92 ? 2.085 -5.402 -11.299 1.00 93.88 92 THR A CA 1
ATOM 718 C C . THR A 1 92 ? 1.355 -4.425 -10.390 1.00 93.88 92 THR A C 1
ATOM 720 O O . THR A 1 92 ? 0.327 -3.872 -10.761 1.00 93.88 92 THR A O 1
ATOM 723 N N . CYS A 1 93 ? 1.881 -4.218 -9.190 1.00 97.81 93 CYS A N 1
ATOM 724 C CA . CYS A 1 93 ? 1.376 -3.262 -8.214 1.00 97.81 93 CYS A CA 1
ATOM 725 C C . CYS A 1 93 ? 2.549 -2.851 -7.325 1.00 97.81 93 CYS A C 1
ATOM 727 O O . CYS A 1 93 ? 3.480 -3.637 -7.175 1.00 97.81 93 CYS A O 1
ATOM 729 N N . HIS A 1 94 ? 2.529 -1.647 -6.762 1.00 98.50 94 HIS A N 1
ATOM 730 C CA . HIS A 1 94 ? 3.623 -1.174 -5.907 1.00 98.50 94 HIS A CA 1
ATOM 731 C C . HIS A 1 94 ? 3.118 -0.930 -4.496 1.00 98.50 94 HIS A C 1
ATOM 733 O O . HIS A 1 94 ? 3.678 -1.473 -3.552 1.00 98.50 94 HIS A O 1
ATOM 739 N N . VAL A 1 95 ? 2.000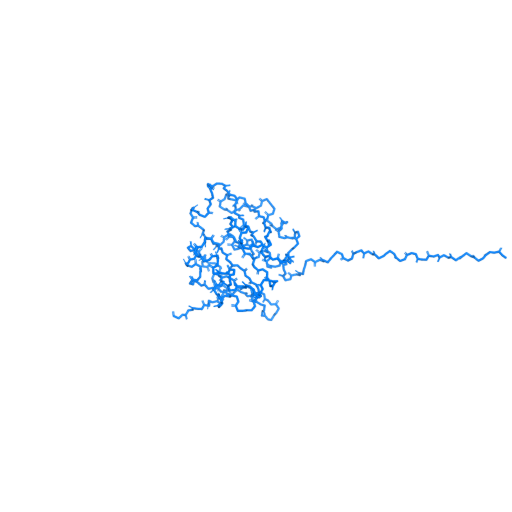 -0.218 -4.363 1.00 98.75 95 VAL A N 1
ATOM 740 C CA . VAL A 1 95 ? 1.244 -0.094 -3.112 1.00 98.75 95 VAL A CA 1
ATOM 741 C C . VAL A 1 95 ? -0.086 -0.794 -3.318 1.00 98.75 95 VAL A C 1
ATOM 743 O O . VAL A 1 95 ? -0.753 -0.503 -4.299 1.00 98.75 95 VAL A O 1
ATOM 746 N N . LEU A 1 96 ? -0.477 -1.718 -2.446 1.00 98.81 96 LEU A N 1
ATOM 747 C CA . LEU A 1 96 ? -1.765 -2.401 -2.537 1.00 98.81 96 LEU A CA 1
ATOM 748 C C . LEU A 1 96 ? -2.542 -2.202 -1.242 1.00 98.81 96 LEU A C 1
ATOM 750 O O . LEU A 1 96 ? -2.178 -2.771 -0.215 1.00 98.81 96 LEU A O 1
ATOM 754 N N . PHE A 1 97 ? -3.620 -1.428 -1.309 1.00 98.81 97 PHE A N 1
ATOM 755 C CA . PHE A 1 97 ? -4.612 -1.374 -0.250 1.00 98.81 97 PHE A CA 1
ATOM 756 C C . PHE A 1 97 ? -5.545 -2.585 -0.350 1.00 98.81 97 PHE A C 1
ATOM 758 O O . PHE A 1 97 ? -6.203 -2.781 -1.371 1.00 98.81 97 PHE A O 1
ATOM 765 N N . ILE A 1 98 ? -5.600 -3.389 0.706 1.00 98.56 98 ILE A N 1
ATOM 766 C CA . ILE A 1 98 ? -6.497 -4.533 0.848 1.00 98.56 98 ILE A CA 1
ATOM 767 C C . ILE A 1 98 ? -7.654 -4.083 1.734 1.00 98.56 98 ILE A C 1
ATOM 769 O O . ILE A 1 98 ? -7.467 -3.774 2.912 1.00 98.56 98 ILE A O 1
ATOM 773 N N . SER A 1 99 ? -8.839 -4.011 1.136 1.00 97.25 99 SER A N 1
ATOM 774 C CA . SER A 1 99 ? -10.046 -3.537 1.800 1.00 97.25 99 SER A CA 1
ATOM 775 C C . SER A 1 99 ? -10.504 -4.485 2.902 1.00 97.25 99 SER A C 1
ATOM 777 O O . SER A 1 99 ? -10.345 -5.702 2.799 1.00 97.25 99 SER A O 1
ATOM 779 N N . GLY A 1 100 ? -11.177 -3.940 3.918 1.00 95.56 100 GLY A N 1
ATOM 780 C CA . GLY A 1 100 ? -11.867 -4.739 4.931 1.00 95.56 100 GLY A CA 1
ATOM 781 C C . GLY A 1 100 ? -12.925 -5.695 4.364 1.00 95.56 100 GLY A C 1
ATOM 782 O O . GLY A 1 100 ? -13.286 -6.656 5.040 1.00 95.56 100 GLY A O 1
ATOM 783 N N . SER A 1 101 ? -13.378 -5.505 3.114 1.00 96.50 101 SER A N 1
ATOM 784 C CA . SER A 1 101 ? -14.227 -6.493 2.425 1.00 96.50 101 SER A CA 1
ATOM 785 C C . SER A 1 101 ? -13.552 -7.858 2.263 1.00 96.50 101 SER A C 1
ATOM 787 O O . SER A 1 101 ? -14.241 -8.871 2.183 1.00 96.50 101 SER A O 1
ATOM 789 N N . GLU A 1 102 ? -12.218 -7.892 2.254 1.00 97.06 102 GLU A N 1
ATOM 790 C CA . GLU A 1 102 ? -11.420 -9.102 2.057 1.00 97.06 102 GLU A CA 1
ATOM 791 C C . GLU A 1 102 ? -10.994 -9.768 3.371 1.00 97.06 102 GLU A C 1
ATOM 793 O O . GLU A 1 102 ? -10.219 -10.723 3.351 1.00 97.06 102 GLU A O 1
ATOM 798 N N . ALA A 1 103 ? -11.498 -9.306 4.522 1.00 94.94 103 ALA A N 1
ATOM 799 C CA . ALA A 1 103 ? -11.081 -9.796 5.839 1.00 94.94 103 ALA A CA 1
ATOM 800 C C . ALA A 1 103 ? -11.168 -11.330 5.976 1.00 94.94 103 ALA A C 1
ATOM 802 O O . ALA A 1 103 ? -10.275 -11.942 6.555 1.00 94.94 103 ALA A O 1
ATOM 803 N N . ASN A 1 104 ? -12.188 -11.959 5.378 1.00 95.25 104 ASN A N 1
ATOM 804 C CA . ASN A 1 104 ? -12.381 -13.415 5.413 1.00 95.25 104 ASN A CA 1
ATOM 805 C C . ASN A 1 104 ? -11.330 -14.209 4.616 1.00 95.25 104 ASN A C 1
ATOM 807 O O . ASN A 1 104 ? -11.176 -15.404 4.842 1.00 95.25 104 ASN A O 1
ATOM 811 N N . GLN A 1 105 ? -10.640 -13.573 3.667 1.00 95.56 105 GLN A N 1
ATOM 812 C CA . GLN A 1 105 ? -9.651 -14.201 2.779 1.00 95.56 105 GLN A CA 1
ATOM 813 C C . GLN A 1 105 ? -8.247 -13.608 2.970 1.00 95.56 105 GLN A C 1
ATOM 815 O O . GLN A 1 105 ? -7.331 -13.906 2.202 1.00 95.56 105 GLN A O 1
ATOM 820 N N . LEU A 1 106 ? -8.062 -1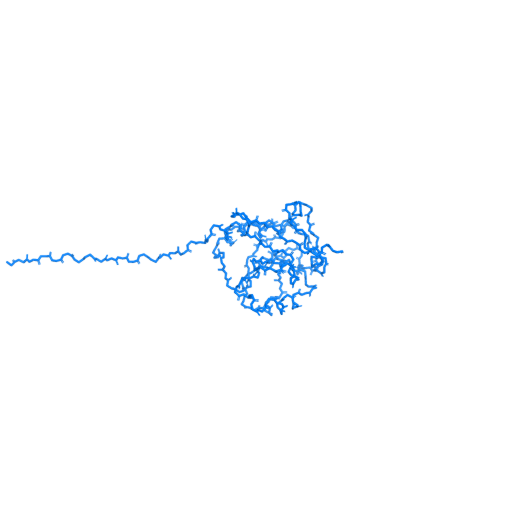2.761 3.987 1.00 95.81 106 LEU A N 1
ATOM 821 C CA . LEU A 1 106 ? -6.862 -11.948 4.161 1.00 95.81 106 LEU A CA 1
ATOM 822 C C . LEU A 1 106 ? -5.578 -12.786 4.210 1.00 95.81 106 LEU A C 1
ATOM 824 O O . LEU A 1 106 ? -4.607 -12.448 3.537 1.00 95.81 106 LEU A O 1
ATOM 828 N N . GLU A 1 107 ? -5.573 -13.884 4.966 1.00 94.94 107 GLU A N 1
ATOM 829 C CA . GLU A 1 107 ? -4.401 -14.762 5.090 1.00 94.94 107 GLU A CA 1
ATOM 830 C C . GLU A 1 107 ? -3.998 -15.371 3.740 1.00 94.94 107 GLU A C 1
ATOM 832 O O . GLU A 1 107 ? -2.828 -15.327 3.360 1.00 94.94 107 GLU A O 1
ATOM 837 N N . GLN A 1 108 ? -4.974 -15.863 2.971 1.00 96.62 108 GLN A N 1
ATOM 838 C CA . GLN A 1 108 ? -4.739 -16.421 1.639 1.00 96.62 108 GLN A CA 1
ATOM 839 C C . GLN A 1 108 ? -4.194 -15.359 0.675 1.00 96.62 108 GLN A C 1
ATOM 841 O O . GLN A 1 108 ? -3.248 -15.622 -0.069 1.00 96.62 108 GLN A O 1
ATOM 846 N N . ILE A 1 109 ? -4.763 -14.150 0.703 1.00 97.69 109 ILE A N 1
ATOM 847 C CA . ILE A 1 109 ? -4.310 -13.023 -0.121 1.00 97.69 109 ILE A CA 1
ATOM 848 C C . ILE A 1 109 ? -2.860 -12.660 0.217 1.00 97.69 109 ILE A C 1
ATOM 850 O O . ILE A 1 109 ? -2.042 -12.499 -0.688 1.00 97.69 109 ILE A O 1
ATOM 854 N N . LEU A 1 110 ? -2.524 -12.539 1.504 1.00 96.81 110 LEU A N 1
ATOM 855 C CA . LEU A 1 110 ? -1.172 -12.187 1.939 1.00 96.81 110 LEU A CA 1
ATOM 856 C C . LEU A 1 110 ? -0.149 -13.267 1.567 1.00 96.81 110 LEU A C 1
ATOM 858 O O . LEU A 1 110 ? 0.944 -12.921 1.115 1.00 96.81 110 LEU A O 1
ATOM 862 N N . GLU A 1 111 ? -0.505 -14.550 1.669 1.00 95.50 111 GLU A N 1
ATOM 863 C CA . GLU A 1 111 ? 0.384 -15.640 1.251 1.00 95.50 111 GLU A CA 1
ATOM 864 C C . GLU A 1 111 ? 0.636 -15.617 -0.267 1.00 95.50 111 GLU A C 1
ATOM 866 O O . GLU A 1 111 ? 1.778 -15.762 -0.699 1.00 95.50 111 GLU A O 1
ATOM 871 N N . LEU A 1 112 ? -0.383 -15.328 -1.088 1.00 96.25 112 LEU A N 1
ATOM 872 C CA . LEU A 1 112 ? -0.235 -15.179 -2.547 1.00 96.25 112 LEU A CA 1
ATOM 873 C C . LEU A 1 112 ? 0.600 -13.954 -2.959 1.00 96.25 112 LEU A C 1
ATOM 875 O O . LEU A 1 112 ? 1.185 -13.923 -4.045 1.00 96.25 112 LEU A O 1
ATOM 879 N N . LEU A 1 113 ? 0.655 -12.927 -2.110 1.00 96.50 113 LEU A N 1
ATOM 880 C CA . LEU A 1 113 ? 1.435 -11.709 -2.348 1.00 96.50 113 LEU A CA 1
ATOM 881 C C . LEU A 1 113 ? 2.865 -11.783 -1.800 1.00 96.50 113 LEU A C 1
ATOM 883 O O . LEU A 1 113 ? 3.688 -10.912 -2.095 1.00 96.50 113 LEU A O 1
ATOM 887 N N . LYS A 1 114 ? 3.178 -12.812 -1.016 1.00 92.19 114 LYS A N 1
ATOM 888 C CA . LYS A 1 114 ? 4.460 -12.975 -0.333 1.00 92.19 114 LYS A CA 1
ATOM 889 C C . LYS A 1 114 ? 5.632 -13.007 -1.310 1.00 92.19 114 LYS A C 1
ATOM 891 O O . LYS A 1 114 ? 5.588 -13.633 -2.365 1.00 92.19 114 LYS A O 1
ATOM 896 N N . GLY A 1 115 ? 6.702 -12.296 -0.958 1.00 90.12 115 GLY A N 1
ATOM 897 C CA . GLY A 1 115 ? 7.912 -12.185 -1.779 1.00 90.12 115 GLY A CA 1
ATOM 898 C C . GLY A 1 115 ? 7.771 -11.301 -3.024 1.00 90.12 115 GLY A C 1
ATOM 899 O O . GLY A 1 115 ? 8.774 -11.025 -3.687 1.00 90.12 115 GLY A O 1
ATOM 900 N N . ARG A 1 116 ? 6.566 -10.807 -3.341 1.00 96.31 116 ARG A N 1
ATOM 901 C CA . ARG A 1 116 ? 6.377 -9.786 -4.376 1.00 96.31 116 ARG A CA 1
ATOM 902 C C . ARG A 1 116 ? 6.803 -8.428 -3.828 1.00 96.31 116 ARG A C 1
ATOM 904 O O . ARG A 1 116 ? 6.645 -8.147 -2.644 1.00 96.31 116 ARG A O 1
ATOM 911 N N . ASN A 1 117 ? 7.296 -7.555 -4.703 1.00 97.69 117 ASN A N 1
ATOM 912 C CA . ASN A 1 117 ? 7.699 -6.192 -4.347 1.00 97.69 117 ASN A CA 1
ATOM 913 C C . ASN A 1 117 ? 6.480 -5.261 -4.187 1.00 97.69 117 ASN A C 1
ATOM 915 O O . ASN A 1 117 ? 6.391 -4.226 -4.839 1.00 97.69 117 ASN A O 1
ATOM 919 N N . ILE A 1 118 ? 5.516 -5.659 -3.353 1.00 98.31 118 ILE A N 1
ATOM 920 C CA . ILE A 1 118 ? 4.253 -4.954 -3.124 1.00 98.31 118 ILE A CA 1
ATOM 921 C C . ILE A 1 118 ? 4.195 -4.522 -1.662 1.00 98.31 118 ILE A C 1
ATOM 923 O O . ILE A 1 118 ? 4.257 -5.351 -0.757 1.00 98.31 118 ILE A O 1
ATOM 927 N N . LEU A 1 119 ? 4.034 -3.221 -1.433 1.00 98.69 119 LEU A N 1
ATOM 928 C CA . LEU A 1 119 ? 3.722 -2.663 -0.128 1.00 98.69 119 LEU A CA 1
ATOM 929 C C . LEU A 1 119 ? 2.245 -2.924 0.170 1.00 98.69 119 LEU A C 1
ATOM 931 O O . LEU A 1 119 ? 1.374 -2.210 -0.329 1.00 98.69 119 LEU A O 1
ATOM 935 N N . THR A 1 120 ? 1.955 -3.955 0.959 1.00 98.62 120 THR A N 1
ATOM 936 C CA . THR A 1 120 ? 0.589 -4.258 1.386 1.00 98.62 120 THR A CA 1
ATOM 937 C C . THR A 1 120 ? 0.160 -3.322 2.511 1.00 98.62 120 THR A C 1
ATOM 939 O O . THR A 1 120 ? 0.871 -3.127 3.501 1.00 98.62 120 THR A O 1
ATOM 942 N N . VAL A 1 121 ? -1.019 -2.733 2.345 1.00 98.69 121 VAL A N 1
ATOM 943 C CA . VAL A 1 121 ? -1.624 -1.788 3.278 1.00 98.69 121 VAL A CA 1
ATOM 944 C C . VAL A 1 121 ? -3.044 -2.246 3.573 1.00 98.69 121 VAL A C 1
ATOM 946 O O . VAL A 1 121 ? -3.760 -2.624 2.654 1.00 98.69 121 VAL A O 1
ATOM 949 N N . GLY A 1 122 ? -3.480 -2.203 4.823 1.00 98.12 122 GLY A N 1
ATOM 950 C CA . GLY A 1 122 ? -4.852 -2.551 5.185 1.00 98.12 122 GLY A CA 1
ATOM 951 C C . GLY A 1 122 ? -5.299 -1.812 6.431 1.00 98.12 122 GLY A C 1
ATOM 952 O O . GLY A 1 122 ? -4.488 -1.240 7.154 1.00 98.12 122 GLY A O 1
ATOM 953 N N . ASP A 1 123 ? -6.596 -1.796 6.689 1.00 95.81 123 ASP A N 1
ATOM 954 C CA . ASP A 1 123 ? -7.186 -1.167 7.875 1.00 95.81 123 ASP A CA 1
ATOM 955 C C . ASP A 1 123 ? -8.019 -2.136 8.723 1.00 95.81 123 ASP A C 1
ATOM 957 O O . ASP A 1 123 ? -8.664 -1.739 9.693 1.00 95.81 123 ASP A O 1
ATOM 961 N N . THR A 1 124 ? -7.950 -3.427 8.399 1.00 94.88 124 THR A N 1
ATOM 962 C CA . THR A 1 124 ? -8.522 -4.495 9.221 1.00 94.88 124 THR A CA 1
ATOM 963 C C . THR A 1 124 ? -7.684 -4.699 10.484 1.00 94.88 124 THR A C 1
ATOM 965 O O . THR A 1 124 ? -6.450 -4.660 10.455 1.00 94.88 124 THR A O 1
ATOM 968 N N . ALA A 1 125 ? -8.347 -4.930 11.618 1.00 92.69 125 ALA A N 1
ATOM 969 C CA . ALA A 1 125 ? -7.665 -5.243 12.868 1.00 92.69 125 ALA A CA 1
ATOM 970 C C . ALA A 1 125 ? -6.793 -6.504 12.716 1.00 92.69 125 ALA A C 1
ATOM 972 O O . ALA A 1 125 ? -7.219 -7.495 12.134 1.00 92.69 125 ALA A O 1
ATOM 973 N N . GLY A 1 126 ? -5.561 -6.460 13.228 1.00 92.88 126 GLY A N 1
ATOM 974 C CA . GLY A 1 126 ? -4.609 -7.572 13.129 1.00 92.88 126 GLY A CA 1
ATOM 975 C C . GLY A 1 126 ? -3.891 -7.701 11.780 1.00 92.88 126 GLY A C 1
ATOM 976 O O . GLY A 1 126 ? -3.043 -8.578 11.648 1.00 92.88 126 GLY A O 1
ATOM 977 N N . PHE A 1 127 ? -4.152 -6.823 10.802 1.00 97.19 127 PHE A N 1
ATOM 978 C CA . PHE A 1 127 ? -3.540 -6.888 9.467 1.00 97.19 127 PHE A CA 1
ATOM 979 C C . PHE A 1 127 ? -2.007 -7.000 9.498 1.00 97.19 127 PHE A C 1
ATOM 981 O O . PHE A 1 127 ? -1.443 -7.866 8.831 1.00 97.19 127 PHE A O 1
ATOM 988 N N . ALA A 1 128 ? -1.325 -6.173 10.300 1.00 96.19 128 ALA A N 1
ATOM 989 C CA . ALA A 1 128 ? 0.138 -6.211 10.389 1.00 96.19 128 ALA A CA 1
ATOM 990 C C . ALA A 1 128 ? 0.661 -7.488 11.076 1.00 96.19 128 ALA A C 1
ATOM 992 O O . ALA A 1 128 ? 1.703 -8.025 10.694 1.00 96.19 128 ALA A O 1
ATOM 993 N N . SER A 1 129 ? -0.072 -7.997 12.070 1.00 93.56 129 SER A N 1
ATOM 994 C CA . SER A 1 129 ? 0.256 -9.242 12.777 1.00 93.56 129 SER A CA 1
ATOM 995 C C . SER A 1 129 ? 0.063 -10.483 11.900 1.00 93.56 129 SER A C 1
ATOM 997 O O . SER A 1 129 ? 0.817 -11.438 12.043 1.00 93.56 129 SER A O 1
ATOM 999 N N . ASN A 1 130 ? -0.873 -10.435 10.948 1.00 93.25 130 ASN A N 1
ATOM 1000 C CA . ASN A 1 130 ? -1.161 -11.520 10.002 1.00 93.25 130 ASN A CA 1
ATOM 1001 C C . ASN A 1 130 ? -0.263 -11.501 8.749 1.00 93.25 130 ASN A C 1
ATOM 1003 O O . ASN A 1 130 ? -0.533 -12.207 7.783 1.00 93.25 130 ASN A O 1
ATOM 1007 N N . GLY A 1 131 ? 0.806 -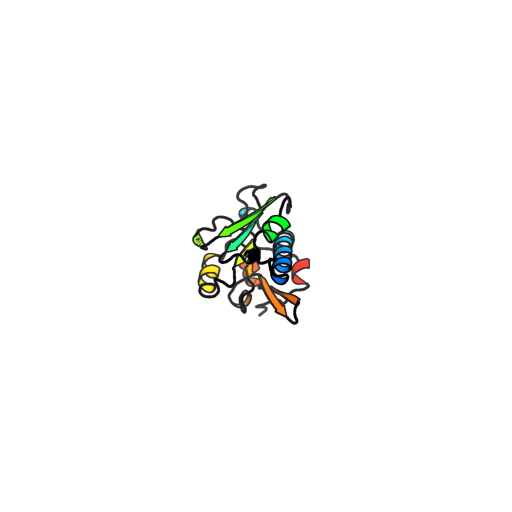10.696 8.744 1.00 94.12 131 GLY A N 1
ATOM 1008 C CA . GLY A 1 131 ? 1.792 -10.650 7.656 1.00 94.12 131 GLY A CA 1
ATOM 1009 C C . GLY A 1 131 ? 1.626 -9.491 6.669 1.00 94.12 131 GLY A C 1
ATOM 1010 O O . GLY A 1 131 ? 2.413 -9.377 5.728 1.00 94.12 131 GLY A O 1
ATOM 1011 N N . GLY A 1 132 ? 0.651 -8.604 6.879 1.00 97.44 132 GLY A N 1
ATOM 1012 C CA . GLY A 1 132 ? 0.562 -7.335 6.161 1.00 97.44 132 GLY A CA 1
ATOM 1013 C C . GLY A 1 132 ? 1.687 -6.372 6.556 1.00 97.44 132 GLY A C 1
ATOM 1014 O O . GLY A 1 132 ? 2.204 -6.444 7.670 1.00 97.44 132 GLY A O 1
ATOM 1015 N N . ILE A 1 133 ? 2.085 -5.458 5.662 1.00 98.25 133 ILE A N 1
ATOM 1016 C CA . ILE A 1 133 ? 3.232 -4.570 5.921 1.00 98.25 133 ILE A CA 1
ATOM 1017 C C . ILE A 1 133 ? 2.825 -3.332 6.718 1.00 98.25 133 ILE A C 1
ATOM 1019 O O . ILE A 1 133 ? 3.421 -3.065 7.760 1.00 98.25 133 ILE A O 1
ATOM 1023 N N . ILE A 1 134 ? 1.831 -2.572 6.251 1.00 98.25 134 ILE A N 1
ATOM 1024 C CA . ILE A 1 134 ? 1.323 -1.385 6.952 1.00 98.25 134 ILE A CA 1
ATOM 1025 C C . ILE A 1 134 ? -0.143 -1.595 7.309 1.00 98.25 134 ILE A C 1
ATOM 1027 O O . ILE A 1 134 ? -0.976 -1.855 6.448 1.00 98.25 134 ILE A O 1
ATOM 1031 N N . GLN A 1 135 ? -0.479 -1.414 8.577 1.00 98.00 135 GLN A N 1
ATOM 1032 C CA . GLN A 1 135 ? -1.854 -1.349 9.037 1.00 98.00 135 GLN A CA 1
ATOM 1033 C C . GLN A 1 135 ? -2.204 0.083 9.442 1.00 98.00 135 GLN A C 1
ATOM 1035 O O . GLN A 1 135 ? -1.526 0.684 10.279 1.00 98.00 135 GLN A O 1
ATOM 1040 N N . PHE A 1 136 ? -3.302 0.606 8.904 1.00 97.38 136 PHE A N 1
ATOM 1041 C CA . PHE A 1 136 ? -3.995 1.744 9.490 1.00 97.38 136 PHE A CA 1
ATOM 1042 C C . PHE A 1 136 ? -4.756 1.277 10.732 1.00 97.38 136 PHE A C 1
ATOM 1044 O O . PHE A 1 136 ? -5.639 0.426 10.650 1.00 97.38 136 PHE A O 1
ATOM 1051 N N . ALA A 1 137 ? -4.420 1.835 11.889 1.00 93.88 137 ALA A N 1
ATOM 1052 C CA . ALA A 1 137 ? -5.155 1.648 13.132 1.00 93.88 137 ALA A CA 1
ATOM 1053 C C . ALA A 1 137 ? -5.797 2.977 13.538 1.00 93.88 137 ALA A C 1
ATOM 1055 O O . ALA A 1 137 ? -5.143 4.017 13.507 1.00 93.88 137 ALA A O 1
ATOM 1056 N N . THR A 1 138 ? -7.067 2.960 13.932 1.00 89.12 138 THR A N 1
ATOM 1057 C CA . THR A 1 138 ? -7.750 4.161 14.424 1.00 89.12 138 THR A CA 1
ATOM 1058 C C . THR A 1 138 ? -7.738 4.152 15.947 1.00 89.12 138 THR A C 1
ATOM 1060 O O . THR A 1 138 ? -8.372 3.313 16.580 1.00 89.12 138 THR A O 1
ATOM 1063 N N . GLU A 1 139 ? -7.023 5.102 16.548 1.00 87.19 139 GLU A N 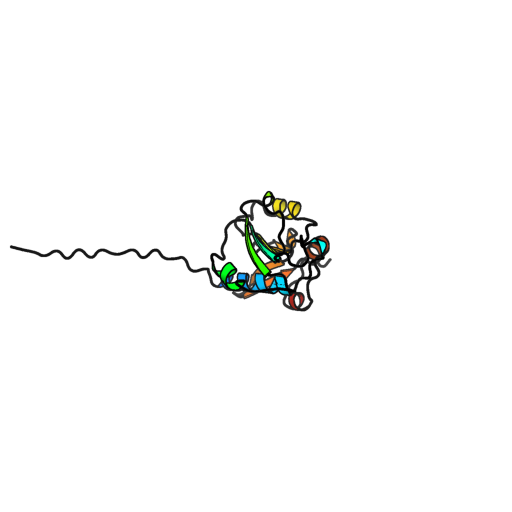1
ATOM 1064 C CA . GLU A 1 139 ? -6.919 5.261 18.001 1.00 87.19 139 GLU A CA 1
ATOM 1065 C C . GLU A 1 139 ? -7.293 6.689 18.395 1.00 87.19 139 GLU A C 1
ATOM 1067 O O . GLU A 1 139 ? -6.684 7.653 17.926 1.00 87.19 139 GLU A O 1
ATOM 1072 N N . LYS A 1 140 ? -8.288 6.850 19.279 1.00 85.19 140 LYS A N 1
ATOM 1073 C CA . LYS A 1 140 ? -8.766 8.169 19.747 1.00 85.19 140 LYS A CA 1
ATOM 1074 C C . LYS A 1 140 ? -9.073 9.132 18.581 1.00 85.19 140 LYS A C 1
ATOM 1076 O O . LYS A 1 140 ? -8.645 10.286 18.599 1.00 85.19 140 LYS A O 1
ATOM 1081 N N . ASN A 1 141 ? -9.773 8.640 17.555 1.00 82.75 141 ASN A N 1
ATOM 1082 C CA . ASN A 1 141 ? -10.111 9.362 16.317 1.00 82.75 141 ASN A CA 1
ATOM 1083 C C . ASN A 1 141 ? -8.905 9.859 15.498 1.00 82.75 141 ASN A C 1
ATOM 1085 O O . ASN A 1 141 ? -9.037 10.781 14.695 1.00 82.75 141 ASN A O 1
ATOM 1089 N N . LYS A 1 142 ? -7.721 9.267 15.684 1.00 88.12 142 LYS A N 1
ATOM 1090 C CA . LYS A 1 142 ? -6.533 9.549 14.874 1.00 88.12 142 LYS A CA 1
ATOM 1091 C C . LYS A 1 142 ? -6.039 8.277 14.208 1.00 88.12 142 LYS A C 1
ATOM 1093 O O . LYS A 1 142 ? -5.991 7.220 14.832 1.00 88.12 142 LYS A O 1
ATOM 1098 N N . ILE A 1 143 ? -5.618 8.411 12.957 1.00 91.81 143 ILE A N 1
ATOM 1099 C CA . ILE A 1 143 ? -4.959 7.331 12.232 1.00 91.81 143 ILE A CA 1
ATOM 1100 C C . ILE A 1 143 ? -3.538 7.172 12.782 1.00 91.81 143 ILE A C 1
ATOM 1102 O O . ILE A 1 143 ? -2.753 8.123 12.828 1.00 91.81 143 ILE A O 1
ATOM 1106 N N . ARG A 1 144 ? -3.222 5.953 13.199 1.00 93.38 144 ARG A N 1
ATOM 1107 C CA . ARG A 1 144 ? -1.899 5.457 13.568 1.00 93.38 144 ARG A CA 1
ATOM 1108 C C . ARG A 1 144 ? -1.470 4.406 12.558 1.00 93.38 144 ARG A C 1
ATOM 1110 O O . ARG A 1 144 ? -2.304 3.740 11.948 1.00 93.38 144 ARG A O 1
ATOM 1117 N N . LEU A 1 145 ? -0.163 4.267 12.385 1.00 95.94 145 LEU A N 1
ATOM 1118 C CA . LEU A 1 145 ? 0.421 3.256 11.514 1.00 95.94 145 LEU A CA 1
ATOM 1119 C C . LEU A 1 145 ? 1.047 2.177 12.382 1.00 95.94 145 LEU A C 1
ATOM 1121 O O . LEU A 1 145 ? 1.871 2.495 13.240 1.00 95.94 145 LEU A O 1
ATOM 1125 N N . LYS A 1 146 ? 0.678 0.923 12.136 1.00 96.94 146 LYS A N 1
ATOM 1126 C CA . LYS A 1 146 ? 1.412 -0.239 12.637 1.00 96.94 146 LYS A CA 1
ATOM 1127 C C . LYS A 1 146 ? 2.183 -0.857 11.480 1.00 96.94 146 LYS A C 1
ATOM 1129 O O . LYS A 1 146 ? 1.603 -1.069 10.418 1.00 96.94 146 LYS A O 1
ATOM 1134 N N . ILE A 1 147 ? 3.476 -1.104 11.651 1.00 97.38 147 ILE A N 1
ATOM 1135 C CA . ILE A 1 147 ? 4.368 -1.521 10.565 1.00 97.38 147 ILE A CA 1
ATOM 1136 C C . ILE A 1 147 ? 5.065 -2.823 10.925 1.00 97.38 147 ILE A C 1
ATOM 1138 O O . ILE A 1 147 ? 5.786 -2.900 11.918 1.00 97.38 147 ILE A O 1
ATOM 1142 N N . ASN A 1 148 ? 4.906 -3.827 10.071 1.00 96.56 148 ASN A N 1
ATOM 1143 C CA . ASN A 1 148 ? 5.644 -5.078 10.143 1.00 96.56 148 ASN A CA 1
ATOM 1144 C C . ASN A 1 148 ? 6.920 -4.978 9.290 1.00 96.56 148 ASN A C 1
ATOM 1146 O O . ASN A 1 148 ? 6.904 -5.150 8.067 1.00 96.56 148 ASN A O 1
ATOM 1150 N N . LEU A 1 149 ? 8.049 -4.693 9.945 1.00 95.31 149 LEU A N 1
ATOM 1151 C CA . LEU A 1 149 ? 9.346 -4.561 9.271 1.00 95.31 149 LEU A CA 1
ATOM 1152 C C . LEU A 1 149 ? 9.843 -5.883 8.673 1.00 95.31 149 LEU A C 1
ATOM 1154 O O . LEU A 1 149 ? 10.548 -5.866 7.663 1.00 95.31 149 LEU A O 1
ATOM 1158 N N . GLN A 1 150 ? 9.473 -7.024 9.262 1.00 94.94 150 GLN A N 1
ATOM 1159 C CA . GLN A 1 150 ? 9.850 -8.330 8.722 1.00 94.94 150 GLN A CA 1
ATOM 1160 C C . GLN A 1 150 ? 9.148 -8.584 7.384 1.00 94.94 150 GLN A C 1
ATOM 1162 O O . GLN A 1 150 ? 9.799 -8.984 6.417 1.00 94.94 150 GLN A O 1
ATOM 1167 N N . ALA A 1 151 ? 7.851 -8.271 7.296 1.00 96.25 151 ALA A N 1
ATOM 1168 C CA . ALA A 1 151 ? 7.084 -8.366 6.056 1.00 96.25 151 ALA A CA 1
ATOM 1169 C C . ALA A 1 151 ? 7.621 -7.404 4.980 1.00 96.25 151 ALA A C 1
ATOM 1171 O O . ALA A 1 151 ? 7.798 -7.806 3.829 1.00 96.25 151 ALA A O 1
ATOM 1172 N N . ALA A 1 152 ? 7.973 -6.165 5.354 1.00 96.81 152 ALA A N 1
ATOM 1173 C CA . ALA A 1 152 ? 8.598 -5.208 4.433 1.00 96.81 152 ALA A CA 1
ATOM 1174 C C . ALA A 1 152 ? 9.914 -5.747 3.849 1.00 96.81 152 ALA A C 1
ATOM 1176 O O . ALA A 1 152 ? 10.133 -5.711 2.636 1.00 96.81 152 ALA A O 1
ATOM 1177 N N . LYS A 1 153 ? 10.769 -6.313 4.711 1.00 95.50 153 LYS A N 1
ATOM 1178 C CA . LYS A 1 153 ? 12.040 -6.926 4.309 1.00 95.50 153 LYS A CA 1
ATOM 1179 C C . LYS A 1 153 ? 11.826 -8.140 3.404 1.00 95.50 153 LYS A C 1
ATOM 1181 O O . LYS A 1 153 ? 12.544 -8.285 2.416 1.0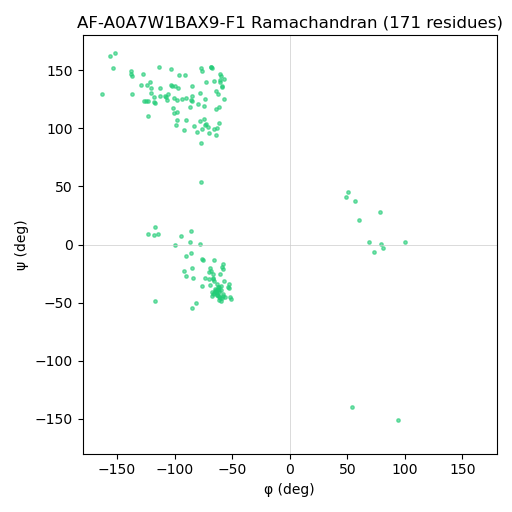0 95.50 153 LYS A O 1
ATOM 1186 N N . ALA A 1 154 ? 10.837 -8.986 3.696 1.00 95.50 154 ALA A N 1
ATOM 1187 C CA . ALA A 1 154 ? 10.485 -10.135 2.860 1.00 95.50 154 ALA A CA 1
ATOM 1188 C C . ALA A 1 154 ? 9.990 -9.716 1.461 1.00 95.50 154 ALA A C 1
ATOM 1190 O O . ALA A 1 154 ? 10.308 -10.378 0.474 1.00 95.50 154 ALA A O 1
ATOM 1191 N N . ALA A 1 155 ? 9.290 -8.581 1.361 1.00 97.12 155 ALA A N 1
ATOM 1192 C CA . ALA A 1 155 ? 8.906 -7.945 0.097 1.00 97.12 155 ALA A CA 1
ATOM 1193 C C . ALA A 1 155 ? 10.059 -7.169 -0.583 1.00 97.12 155 ALA A C 1
ATOM 1195 O O . ALA A 1 155 ? 9.880 -6.601 -1.662 1.00 97.12 155 ALA A O 1
ATOM 1196 N N . GLN A 1 156 ? 11.255 -7.161 0.019 1.00 97.38 156 GLN A N 1
ATOM 1197 C CA . GLN A 1 156 ? 12.449 -6.440 -0.439 1.00 97.38 156 GLN A CA 1
ATOM 1198 C C . GLN A 1 156 ? 12.216 -4.933 -0.596 1.00 97.38 156 GLN A C 1
ATOM 1200 O O . GLN A 1 156 ? 12.718 -4.314 -1.533 1.00 97.38 156 GLN A O 1
ATOM 1205 N N . LEU A 1 157 ? 11.433 -4.359 0.317 1.00 97.69 157 LEU A N 1
ATOM 1206 C CA . LEU A 1 157 ? 11.130 -2.935 0.360 1.00 97.69 157 LEU A CA 1
ATOM 1207 C C . LEU A 1 157 ? 11.950 -2.262 1.454 1.00 97.69 157 LEU A C 1
ATOM 1209 O O . LEU A 1 157 ? 12.042 -2.770 2.575 1.00 97.69 157 LEU A O 1
ATOM 1213 N N . THR A 1 158 ? 12.494 -1.090 1.145 1.00 96.88 158 THR A N 1
ATOM 1214 C CA . THR A 1 158 ? 13.165 -0.253 2.143 1.00 96.88 158 THR A CA 1
ATOM 1215 C C . THR A 1 158 ? 12.217 0.856 2.563 1.00 96.88 158 THR A C 1
ATOM 1217 O O . THR A 1 158 ? 11.813 1.676 1.746 1.00 96.88 158 THR A O 1
ATOM 1220 N N . ILE A 1 159 ? 11.847 0.885 3.843 1.00 96.12 159 ILE A N 1
ATOM 1221 C CA . ILE A 1 159 ? 10.971 1.923 4.391 1.00 96.12 159 ILE A CA 1
ATOM 1222 C C . ILE A 1 159 ? 11.826 3.042 4.985 1.00 96.12 159 ILE A C 1
ATOM 1224 O O . ILE A 1 159 ? 12.659 2.806 5.862 1.00 96.12 159 ILE A O 1
ATOM 1228 N N . SER A 1 160 ? 11.593 4.276 4.539 1.00 94.62 160 SER A N 1
ATOM 1229 C CA . SER A 1 160 ? 12.280 5.457 5.055 1.00 94.62 160 SER A CA 1
ATOM 1230 C C . SER A 1 160 ? 12.021 5.656 6.551 1.00 94.62 160 SER A C 1
ATOM 1232 O O . SER A 1 160 ? 10.886 5.580 7.027 1.00 94.62 160 SER A O 1
ATOM 1234 N N . SER A 1 161 ? 13.053 6.052 7.298 1.00 90.94 161 SER A N 1
ATOM 1235 C CA . SER A 1 161 ? 12.941 6.407 8.722 1.00 90.94 161 SER A CA 1
ATOM 1236 C C . SER A 1 161 ? 11.943 7.543 8.993 1.00 90.94 161 SER A C 1
ATOM 1238 O O . SER A 1 161 ? 11.425 7.671 10.103 1.00 90.94 161 SER A O 1
ATOM 1240 N N . LYS A 1 162 ? 11.628 8.368 7.982 1.00 89.75 162 LYS A N 1
ATOM 1241 C CA . LYS A 1 162 ? 10.572 9.389 8.060 1.00 89.75 162 LYS A CA 1
ATOM 1242 C C . LYS A 1 162 ? 9.191 8.773 8.305 1.00 89.75 162 LYS A C 1
ATOM 1244 O O . LYS A 1 162 ? 8.422 9.348 9.067 1.00 89.75 162 LYS A O 1
ATOM 1249 N N . LEU A 1 163 ? 8.920 7.610 7.712 1.00 89.56 163 LEU A N 1
ATOM 1250 C CA . LEU A 1 163 ? 7.660 6.881 7.850 1.00 89.56 163 LEU A CA 1
ATOM 1251 C C . LEU A 1 163 ? 7.632 6.000 9.110 1.00 89.56 163 LEU A C 1
ATOM 1253 O O . LEU A 1 163 ? 6.569 5.813 9.692 1.00 89.56 163 LEU A O 1
ATOM 1257 N N . LEU A 1 164 ? 8.794 5.523 9.573 1.00 89.06 164 LEU A N 1
ATOM 1258 C CA . LEU A 1 164 ? 8.902 4.695 10.783 1.00 89.06 164 LEU A CA 1
ATOM 1259 C C . LEU A 1 164 ? 8.770 5.488 12.088 1.00 89.06 164 LEU A C 1
ATOM 1261 O O . LEU A 1 164 ? 8.196 4.987 13.046 1.00 89.06 164 LEU A O 1
ATOM 1265 N N . ARG A 1 165 ? 9.276 6.728 12.141 1.00 87.25 165 ARG A N 1
ATOM 1266 C CA . ARG A 1 165 ? 9.253 7.562 13.360 1.00 87.25 165 ARG A CA 1
ATOM 1267 C C . ARG A 1 165 ? 7.871 7.697 14.024 1.00 87.25 165 ARG A C 1
ATOM 1269 O O . ARG A 1 165 ? 7.820 7.609 15.247 1.00 87.25 165 ARG A O 1
ATOM 1276 N N . PRO A 1 166 ? 6.770 7.946 13.289 1.00 86.94 166 PRO A N 1
ATOM 1277 C CA . PRO A 1 166 ? 5.441 8.053 13.892 1.00 86.94 166 PRO A CA 1
ATOM 1278 C C . PRO A 1 166 ? 4.707 6.709 14.058 1.00 86.94 166 PRO A C 1
ATOM 1280 O O . PRO A 1 166 ? 3.548 6.725 14.479 1.00 86.94 166 PRO A O 1
ATOM 1283 N N . ALA A 1 167 ? 5.323 5.579 13.695 1.00 90.31 167 ALA A N 1
ATOM 1284 C CA . ALA A 1 167 ? 4.667 4.278 13.609 1.00 90.31 167 ALA A CA 1
ATOM 1285 C C . ALA A 1 167 ? 4.987 3.356 14.795 1.00 90.31 167 ALA A C 1
ATOM 1287 O O . ALA A 1 167 ? 6.066 3.404 15.382 1.00 90.31 167 ALA A O 1
ATOM 1288 N N . GLU A 1 168 ? 4.049 2.468 15.110 1.00 94.38 168 GLU A N 1
ATOM 1289 C CA . GLU A 1 168 ? 4.262 1.332 16.005 1.00 94.38 168 GLU A CA 1
ATOM 1290 C C . GLU A 1 168 ? 4.849 0.167 15.199 1.00 94.38 168 GLU A C 1
ATOM 1292 O O . GLU A 1 168 ? 4.302 -0.212 14.164 1.00 94.38 168 GLU A O 1
ATOM 1297 N N . ILE A 1 169 ? 5.959 -0.415 15.649 1.00 93.94 169 ILE A N 1
ATOM 1298 C CA . ILE A 1 169 ? 6.579 -1.558 14.969 1.00 93.94 169 ILE A CA 1
ATOM 1299 C C . ILE A 1 169 ? 5.998 -2.863 15.519 1.00 93.94 169 ILE A C 1
ATOM 1301 O O . ILE A 1 169 ? 6.032 -3.104 16.723 1.00 93.94 169 ILE A O 1
ATOM 1305 N N . VAL A 1 170 ? 5.494 -3.717 14.628 1.00 90.25 170 VAL A N 1
ATOM 1306 C CA . VAL A 1 170 ? 4.903 -5.023 14.955 1.00 90.25 170 VAL A CA 1
ATOM 1307 C C . VAL A 1 170 ? 5.908 -6.130 14.647 1.00 90.25 170 VAL A C 1
ATOM 1309 O O . VAL A 1 170 ? 6.552 -6.115 13.598 1.00 90.25 170 VAL A O 1
ATOM 1312 N N . GLY A 1 171 ? 6.029 -7.104 15.555 1.00 69.44 171 GLY A N 1
ATOM 1313 C CA . GLY A 1 171 ? 6.903 -8.267 15.365 1.00 69.44 171 GLY A CA 1
ATOM 1314 C C . GLY A 1 171 ? 8.386 -7.995 15.630 1.00 69.44 171 GLY A C 1
ATOM 1315 O O . GLY A 1 171 ? 9.240 -8.644 15.034 1.00 69.44 171 GLY A O 1
ATOM 1316 N N . GLY A 1 172 ? 8.711 -7.038 16.502 1.00 50.72 172 GLY A N 1
ATOM 1317 C CA . GLY A 1 172 ? 10.048 -6.929 17.088 1.00 50.72 172 GLY A CA 1
ATOM 1318 C C . GLY A 1 172 ? 10.223 -7.968 18.193 1.00 50.72 172 GLY A C 1
ATOM 1319 O O . GLY A 1 172 ? 9.916 -7.677 19.346 1.00 50.72 172 GLY A O 1
ATOM 1320 N N . GLY A 1 173 ? 10.649 -9.172 17.815 1.00 37.25 173 GLY A N 1
ATOM 1321 C CA . GLY A 1 173 ? 11.233 -10.176 18.704 1.00 37.25 173 GLY A CA 1
ATOM 1322 C C . GLY A 1 173 ? 12.699 -10.348 18.358 1.00 37.25 173 GLY A C 1
ATOM 1323 O O . GLY A 1 173 ? 12.982 -10.414 17.139 1.00 37.25 173 GLY A O 1
#

Mean predicted aligned error: 6.62 Å

Nearest PDB structures (foldseek):
  5eb2-assembly1_A  TM=7.725E-01  e=4.915E-08  Pseudomonas aeruginosa PAO1
  4yn9-assembly1_B  TM=7.618E-01  e=1.346E-07  Pseudomonas aeruginosa PAO1
  4zhy-assembly1_A  TM=7.605E-01  e=1.114E-07  Pseudomonas aeruginosa PAO1
  4xjy-assembly2_C  TM=7.662E-01  e=2.228E-07  Pseudomonas aeruginosa PAO1
  4yna-assembly2_D  TM=7.642E-01  e=1.075E-06  Pseudomonas aeruginosa PAO1

Foldseek 3Di:
DDDDDDDDDPPDDPPPPPQDPVLLVVLLVLVVQLQFKDFDPVLAPDPQEAAEEEEEDDDSCPCSSVVSQPPHDHNNHRYDYYYHDDLVVPPHHQEYEYEPRCVVCLLVSLVVCFQANYQYEYADPCNLVSLHAWYFYQDPNDTAIEGAVVSCVRSVMDGHPVNVVRHHYPDPD

Sequence (173 aa):
MIALLSLLAATSLPAQSAVPAEYQVKAVFLFNFAQFVDWPPKAFVQPQAPLIIGILGGDPFGTYLDETVRGEKVNNHPLVVQRYRRVEDIKTCHVLFISGSEANQLEQILELLKGRNILTVGDTAGFASNGGIIQFATEKNKIRLKINLQAAKAAQLTISSKLLRPAEIVGGG

Radius of gyration: 19.96 Å; Cα contacts (8 Å, |Δi|>4): 294; chains: 1; bounding box: 80×42×37 Å

Secondary structure (DSSP, 8-state):
-----------------PPPHHHHHHHHHHHHHHHHEEPPGGGSSSTTPPEEEEEESS-SSTHHHHHHTTT-EETTEEEEEEEESSGGG-SS-SEEEE-GGGGGGHHHHHHHHTTSS-EEEE-STTTTTTT-SEEEEEETTEEEEEEEHHHHHHTTPEEPHHHHTTSEEE---

pLDDT: mean 90.47, std 13.44, range [37.25, 98.81]

Solvent-accessible surface area (backbone atoms only — not comparable to full-atom values): 10095 Å² total; per-residue (Å²): 140,82,87,84,82,83,81,81,79,81,79,80,72,80,79,76,79,70,62,48,70,70,40,55,55,49,39,54,47,57,56,50,48,60,71,40,43,49,73,51,76,84,65,42,94,44,97,66,41,66,44,30,41,30,36,36,44,61,74,69,39,68,66,56,45,54,61,74,36,62,91,40,64,48,95,76,14,40,46,45,74,46,81,34,85,50,76,87,77,64,84,77,53,37,35,35,37,45,27,64,75,37,62,94,49,42,62,62,50,48,61,76,48,60,68,37,57,47,49,37,32,28,60,43,88,61,33,29,82,66,57,30,23,36,14,48,41,80,54,96,94,37,85,40,42,34,32,12,61,66,40,30,52,56,19,56,40,49,73,36,67,82,66,50,71,81,34,48,75,45,85,86,124